Protein AF-A0A6P0XUB5-F1 (afdb_monomer)

Sequence (111 aa):
MKKSHLRLIITFALSIIFVFLTLGFYQTSLSENPKDKEITLVLAGKYKIKPEKRERFLELAKPGFEKTRQEPGNVSYNLYEKFGNPNTFLYFEEWVDREALNSHLKQPYIT

Nearest PDB structures (foldseek):
  4dpo-assembly1_B  TM=9.718E-01  e=2.313E-06  Methanosarcina mazei Go1
  4zos-assembly2_B  TM=9.354E-01  e=2.034E-06  Yersinia enterocolitica subsp. enterocolitica 8081
  4zos-assembly1_C  TM=8.750E-01  e=1.678E-06  Yersinia enterocolitica subsp. enterocolitica 8081
  1x7v-assembly3_C  TM=9.099E-01  e=4.166E-05  Pseudomonas aeruginosa
  3mcs-assembly1_A  TM=8.682E-01  e=5.387E-05  Fusobacterium nucleatum subsp. nucleatum ATCC 25586

Secondary structure (DSSP, 8-state):
--HHHHHHHHHHHHHHHHHHHHHHHHHHHTSPPGGGS---EEEEEEEE--GGGHHHHHHHHHHHHHHHHTSTTEEEEEEEEPTTSTTEEEEEEEESSHHHHHHHTTSTT--

Structure (mmCIF, N/CA/C/O backbone):
data_AF-A0A6P0XUB5-F1
#
_entry.id   AF-A0A6P0XUB5-F1
#
loop_
_atom_site.group_PDB
_atom_site.id
_atom_site.type_symbol
_atom_site.label_atom_id
_atom_site.label_alt_id
_atom_site.label_comp_id
_atom_site.label_asym_id
_atom_site.label_entity_id
_atom_site.label_seq_id
_atom_site.pdbx_PDB_ins_code
_atom_site.Cartn_x
_atom_site.Cartn_y
_atom_site.Cartn_z
_atom_site.occupancy
_atom_site.B_iso_or_equiv
_atom_site.auth_seq_id
_atom_site.auth_comp_id
_atom_site.auth_asym_id
_atom_site.auth_atom_id
_atom_site.pdbx_PDB_model_num
ATOM 1 N N . MET A 1 1 ? 14.616 21.311 -63.860 1.00 59.22 1 MET A N 1
ATOM 2 C CA . MET A 1 1 ? 14.414 19.950 -63.304 1.00 59.22 1 MET A CA 1
ATOM 3 C C . MET A 1 1 ? 13.263 19.279 -64.059 1.00 59.22 1 MET A C 1
ATOM 5 O O . MET A 1 1 ? 12.216 19.903 -64.178 1.00 59.22 1 MET A O 1
ATOM 9 N N . LYS A 1 2 ? 13.440 18.086 -64.658 1.00 77.56 2 LYS A N 1
ATOM 10 C CA . LYS A 1 2 ? 12.377 17.454 -65.480 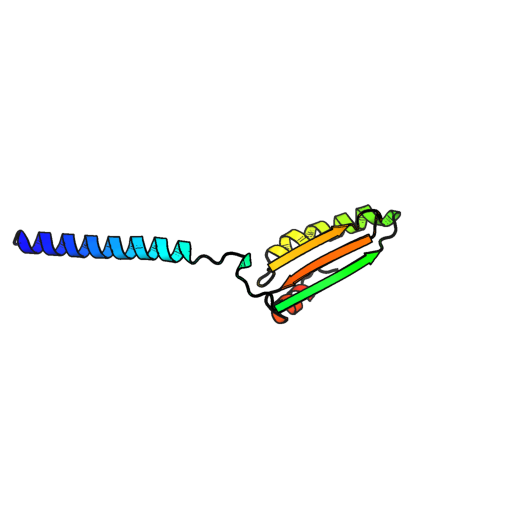1.00 77.56 2 LYS A CA 1
ATOM 11 C C . LYS A 1 2 ? 11.189 17.043 -64.594 1.00 77.56 2 LYS A C 1
ATOM 13 O O . LYS A 1 2 ? 11.393 16.588 -63.472 1.00 77.56 2 LYS A O 1
ATOM 18 N N . LYS A 1 3 ? 9.956 17.162 -65.104 1.00 73.31 3 LYS A N 1
ATOM 19 C CA . LYS A 1 3 ? 8.690 16.828 -64.405 1.00 73.31 3 LYS A CA 1
ATOM 20 C C . LYS A 1 3 ? 8.683 15.411 -63.799 1.00 73.31 3 LYS A C 1
ATOM 22 O O . LYS A 1 3 ? 8.031 15.180 -62.786 1.00 73.31 3 LYS A O 1
ATOM 27 N N . SER A 1 4 ? 9.448 14.489 -64.386 1.00 71.88 4 SER A N 1
ATOM 28 C CA . SER A 1 4 ? 9.693 13.136 -63.872 1.00 71.88 4 SER A CA 1
ATOM 29 C C . SER A 1 4 ? 10.486 13.112 -62.559 1.00 71.88 4 SER A C 1
ATOM 31 O O . SER A 1 4 ? 10.117 12.379 -61.649 1.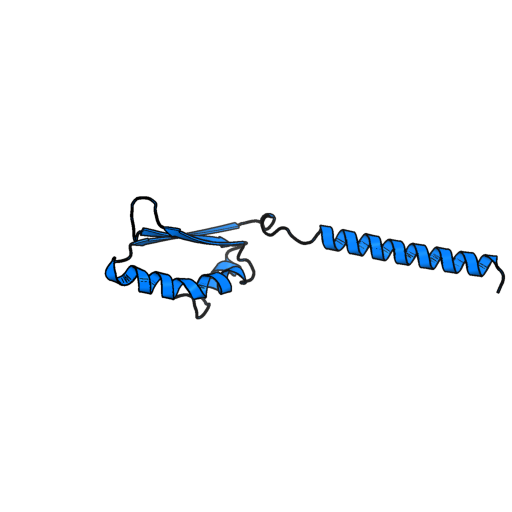00 71.88 4 SER A O 1
ATOM 33 N N . HIS A 1 5 ? 11.516 13.951 -62.414 1.00 76.50 5 HIS A N 1
ATOM 34 C CA . HIS A 1 5 ? 12.300 14.050 -61.178 1.00 76.50 5 HIS A CA 1
ATOM 35 C C . HIS A 1 5 ? 11.482 14.660 -60.034 1.00 76.50 5 HIS A C 1
ATOM 37 O O . HIS A 1 5 ? 11.576 14.197 -58.904 1.00 76.50 5 HIS A O 1
ATOM 43 N N . LEU A 1 6 ? 10.618 15.639 -60.328 1.00 76.31 6 LEU A N 1
ATOM 44 C CA . LEU A 1 6 ? 9.733 16.237 -59.322 1.00 76.31 6 LEU A CA 1
ATOM 45 C C . LEU A 1 6 ? 8.684 15.236 -58.805 1.00 76.31 6 LEU A C 1
ATOM 47 O O . LEU A 1 6 ? 8.442 15.165 -57.604 1.00 76.31 6 LEU A O 1
ATOM 51 N N . ARG A 1 7 ? 8.102 14.415 -59.692 1.00 75.44 7 ARG A N 1
ATOM 52 C CA . ARG A 1 7 ? 7.170 13.340 -59.304 1.00 75.44 7 ARG A CA 1
ATOM 53 C C . ARG A 1 7 ? 7.836 12.274 -58.436 1.00 75.44 7 ARG A C 1
ATOM 55 O O . ARG A 1 7 ? 7.227 11.819 -57.472 1.00 75.44 7 ARG A O 1
ATOM 62 N N . LEU A 1 8 ? 9.076 11.905 -58.754 1.00 80.62 8 LEU A N 1
ATOM 63 C CA . LEU A 1 8 ? 9.830 10.920 -57.981 1.00 80.62 8 LEU A CA 1
ATOM 64 C C . LEU A 1 8 ? 10.104 11.415 -56.552 1.00 80.62 8 LEU A C 1
ATOM 66 O O . LEU A 1 8 ? 9.863 10.680 -55.600 1.00 80.62 8 LEU A O 1
ATOM 70 N N . ILE A 1 9 ? 10.521 12.676 -56.399 1.00 80.50 9 ILE A N 1
ATOM 71 C CA . ILE A 1 9 ? 10.794 13.282 -55.085 1.00 80.50 9 ILE A CA 1
ATOM 72 C C . ILE A 1 9 ? 9.521 13.355 -54.232 1.00 80.50 9 ILE A C 1
ATOM 74 O O . ILE A 1 9 ? 9.548 12.985 -53.063 1.00 80.50 9 ILE A O 1
ATOM 78 N N . ILE A 1 10 ? 8.395 13.777 -54.817 1.00 79.06 10 ILE A N 1
ATOM 79 C CA . ILE A 1 10 ? 7.112 13.854 -54.101 1.00 79.06 10 ILE A CA 1
ATOM 80 C C . ILE A 1 10 ? 6.647 12.461 -53.664 1.00 79.06 10 ILE A C 1
ATOM 82 O O . ILE A 1 10 ? 6.203 12.292 -52.534 1.00 79.06 10 ILE A O 1
ATOM 86 N N . THR A 1 11 ? 6.789 11.454 -54.528 1.00 79.88 11 THR A N 1
ATOM 87 C CA . THR A 1 11 ? 6.401 10.074 -54.197 1.00 79.88 11 THR A CA 1
ATOM 88 C C . THR A 1 11 ? 7.248 9.529 -53.047 1.00 79.88 11 THR A C 1
ATOM 90 O O . THR A 1 11 ? 6.704 8.957 -52.107 1.00 79.88 11 THR A O 1
ATOM 93 N N . PHE A 1 12 ? 8.560 9.775 -53.074 1.00 85.69 12 PHE A N 1
ATOM 94 C CA . PHE A 1 12 ? 9.471 9.370 -52.005 1.00 85.69 12 PHE A CA 1
ATOM 95 C C . PHE A 1 12 ? 9.148 10.072 -50.674 1.00 85.69 12 PHE A C 1
ATOM 97 O O . PHE A 1 12 ? 9.041 9.422 -49.634 1.00 85.69 12 PHE A O 1
ATOM 104 N N . ALA A 1 13 ? 8.893 11.383 -50.709 1.00 83.38 13 ALA A N 1
ATOM 105 C CA . ALA A 1 13 ? 8.496 12.150 -49.530 1.00 83.38 13 ALA A CA 1
ATOM 106 C C . ALA A 1 13 ? 7.163 11.660 -48.935 1.00 83.38 13 ALA A C 1
ATOM 108 O O . ALA A 1 13 ? 7.059 11.489 -47.723 1.00 83.38 13 ALA A O 1
ATOM 109 N N . LEU A 1 14 ? 6.165 11.360 -49.775 1.00 82.69 14 LEU A N 1
ATOM 110 C CA . LEU A 1 14 ? 4.878 10.817 -49.330 1.00 82.69 14 LEU A CA 1
ATOM 111 C C . LEU A 1 14 ? 5.014 9.411 -48.734 1.00 82.69 14 LEU A C 1
ATOM 113 O O . LEU A 1 14 ? 4.386 9.133 -47.715 1.00 82.69 14 LEU A O 1
ATOM 117 N N . SER A 1 15 ? 5.862 8.545 -49.303 1.00 81.50 15 SER A N 1
ATOM 118 C CA . SER A 1 15 ? 6.129 7.224 -48.715 1.00 81.50 15 SER A CA 1
ATOM 119 C C . SER A 1 15 ? 6.808 7.319 -47.352 1.00 81.50 15 SER A C 1
ATOM 121 O O . SER A 1 15 ? 6.449 6.579 -46.444 1.00 81.50 15 SER A O 1
ATOM 123 N N . ILE A 1 16 ? 7.730 8.268 -47.169 1.00 81.25 16 ILE A N 1
ATOM 124 C CA . ILE A 1 16 ? 8.392 8.493 -45.881 1.00 81.25 16 ILE A CA 1
ATOM 125 C C . ILE A 1 16 ? 7.385 8.986 -44.837 1.00 81.25 16 ILE A C 1
ATOM 127 O O . ILE A 1 16 ? 7.333 8.444 -43.736 1.00 81.25 16 ILE A O 1
ATOM 131 N N . ILE A 1 17 ? 6.549 9.968 -45.187 1.00 84.19 17 ILE A N 1
ATOM 132 C CA . ILE A 1 17 ? 5.495 10.474 -44.295 1.00 84.19 17 ILE A CA 1
ATOM 133 C C . ILE A 1 17 ? 4.527 9.349 -43.916 1.00 84.19 17 ILE A C 1
ATOM 135 O O . ILE A 1 17 ? 4.170 9.220 -42.749 1.00 84.19 17 ILE A O 1
ATOM 139 N N . PHE A 1 18 ? 4.141 8.502 -44.871 1.00 85.75 18 PHE A N 1
ATOM 140 C CA . PHE A 1 18 ? 3.281 7.351 -44.609 1.00 85.75 18 PHE A CA 1
ATOM 141 C C . PHE A 1 18 ? 3.936 6.347 -43.651 1.00 85.75 18 PHE A C 1
ATOM 143 O O . PHE A 1 18 ? 3.296 5.926 -42.692 1.00 85.75 18 PHE A O 1
ATOM 150 N N . VAL A 1 19 ? 5.223 6.032 -43.835 1.00 83.00 19 VAL A N 1
ATOM 151 C CA . VAL A 1 19 ? 5.980 5.174 -42.909 1.00 83.00 19 VAL A CA 1
ATOM 152 C C . VAL A 1 19 ? 5.991 5.773 -41.503 1.00 83.00 19 VAL A C 1
ATOM 154 O O . VAL A 1 19 ? 5.641 5.071 -40.559 1.00 83.00 19 VAL A O 1
ATOM 157 N N . PHE A 1 20 ? 6.292 7.066 -41.349 1.00 83.69 20 PHE A N 1
ATOM 158 C CA . PHE A 1 20 ? 6.280 7.727 -40.038 1.00 83.69 20 PHE A CA 1
ATOM 159 C C . PHE A 1 20 ? 4.889 7.780 -39.397 1.00 83.69 20 PHE A C 1
ATOM 161 O O . PHE A 1 20 ? 4.777 7.585 -38.189 1.00 83.69 20 PHE A O 1
ATOM 168 N N . LEU A 1 21 ? 3.828 7.982 -40.184 1.00 82.12 21 LEU A N 1
ATOM 169 C CA . LEU A 1 21 ? 2.451 7.911 -39.690 1.00 82.12 21 LEU A CA 1
ATOM 170 C C . LEU A 1 21 ? 2.129 6.498 -39.193 1.00 82.12 21 LEU A C 1
ATOM 172 O O . LEU A 1 21 ? 1.666 6.341 -38.067 1.00 82.12 21 LEU A O 1
ATOM 176 N N . THR A 1 22 ? 2.432 5.465 -39.982 1.00 77.62 22 THR A N 1
ATOM 177 C CA . THR A 1 22 ? 2.178 4.071 -39.583 1.00 77.62 22 THR A CA 1
ATOM 178 C C . THR A 1 22 ? 3.020 3.630 -38.386 1.00 77.62 22 THR A C 1
ATOM 180 O O . THR A 1 22 ? 2.485 2.974 -37.497 1.00 77.62 22 THR A O 1
ATOM 183 N N . LEU A 1 23 ? 4.293 4.042 -38.297 1.00 77.06 23 LEU A N 1
ATOM 184 C CA . LEU A 1 23 ? 5.136 3.782 -37.126 1.00 77.06 23 LEU A CA 1
ATOM 185 C C . LEU A 1 23 ? 4.609 4.503 -35.885 1.00 77.06 23 LEU A C 1
ATOM 187 O O . LEU A 1 23 ? 4.601 3.915 -34.810 1.00 77.06 23 LEU A O 1
ATOM 191 N N . GLY A 1 24 ? 4.152 5.750 -36.025 1.00 73.44 24 GLY A N 1
ATOM 192 C CA . GLY A 1 24 ? 3.547 6.505 -34.929 1.00 73.44 24 GLY A CA 1
ATOM 193 C C . GLY A 1 24 ? 2.305 5.808 -34.373 1.00 73.44 24 GLY A C 1
ATOM 194 O O . GLY A 1 24 ? 2.213 5.600 -33.166 1.00 73.44 24 GLY A O 1
ATOM 195 N N . PHE A 1 25 ? 1.397 5.361 -35.249 1.00 68.81 25 PHE A N 1
ATOM 196 C CA . PHE A 1 25 ? 0.218 4.581 -34.850 1.00 68.81 25 PHE A CA 1
ATOM 197 C C . PHE A 1 25 ? 0.588 3.229 -34.224 1.00 68.81 25 PHE A C 1
ATOM 199 O O . PHE A 1 25 ? -0.018 2.833 -33.228 1.00 68.81 25 PHE A O 1
ATOM 206 N N . TYR A 1 26 ? 1.599 2.542 -34.760 1.00 68.06 26 TYR A N 1
ATOM 207 C CA . TYR A 1 26 ? 2.077 1.276 -34.206 1.00 68.06 26 TYR A CA 1
ATOM 208 C C . TYR A 1 26 ? 2.677 1.455 -32.803 1.00 68.06 26 TYR A C 1
ATOM 210 O O . TYR A 1 26 ? 2.318 0.721 -31.883 1.00 68.06 26 TYR A O 1
ATOM 218 N N . GLN A 1 27 ? 3.504 2.485 -32.602 1.00 63.09 27 GLN A N 1
ATOM 219 C CA . GLN A 1 27 ? 4.087 2.821 -31.301 1.00 63.09 27 GLN A CA 1
ATOM 220 C C . GLN A 1 27 ? 3.005 3.120 -30.255 1.00 63.09 27 GLN A C 1
ATOM 222 O O . GLN A 1 27 ? 3.121 2.690 -29.112 1.00 63.09 27 GLN A O 1
ATOM 227 N N . THR A 1 28 ? 1.933 3.822 -30.641 1.00 61.34 28 THR A N 1
ATOM 228 C CA . THR A 1 28 ? 0.785 4.063 -29.754 1.00 61.34 28 THR A CA 1
ATOM 229 C C . THR A 1 28 ? 0.038 2.772 -29.419 1.00 61.34 28 THR A C 1
ATOM 231 O O . THR A 1 28 ? -0.380 2.606 -28.282 1.00 61.34 28 THR A O 1
ATOM 234 N N . SER A 1 29 ? -0.099 1.831 -30.360 1.00 63.72 29 SER A N 1
ATOM 235 C CA . SER A 1 29 ? -0.756 0.539 -30.092 1.00 63.72 29 SER A CA 1
ATOM 236 C C . SER A 1 29 ? 0.058 -0.409 -29.203 1.00 63.72 29 SER A C 1
ATOM 238 O O . SER A 1 29 ? -0.519 -1.293 -28.578 1.00 63.72 29 SER A O 1
ATOM 240 N N . LEU A 1 30 ? 1.378 -0.208 -29.121 1.00 60.19 30 LEU A N 1
ATOM 241 C CA . LEU A 1 30 ? 2.276 -0.933 -28.219 1.00 60.19 30 LEU A CA 1
ATOM 242 C C . LEU A 1 30 ? 2.418 -0.284 -26.836 1.00 60.19 30 LEU A C 1
ATOM 244 O O . LEU A 1 30 ? 3.225 -0.758 -26.038 1.00 60.19 30 LEU A O 1
ATOM 248 N N . SER A 1 31 ? 1.694 0.798 -26.526 1.00 58.72 31 SER A N 1
ATOM 249 C CA . SER A 1 31 ? 1.709 1.317 -25.156 1.00 58.72 31 SER A CA 1
ATOM 250 C C . SER A 1 31 ? 1.205 0.223 -24.209 1.00 58.72 31 SER A C 1
ATOM 252 O O . SER A 1 31 ? 0.062 -0.211 -24.353 1.00 58.72 31 SER A O 1
ATOM 254 N N . GLU A 1 32 ? 2.054 -0.228 -23.280 1.00 56.38 32 GLU A N 1
ATOM 255 C CA . GLU A 1 32 ? 1.744 -1.300 -22.327 1.00 56.38 32 GLU A CA 1
ATOM 256 C C . GLU A 1 32 ? 0.386 -1.072 -21.656 1.00 56.38 32 GLU A C 1
ATOM 258 O O . GLU A 1 32 ? 0.151 -0.044 -21.013 1.00 56.38 32 GLU A O 1
ATOM 263 N N . ASN A 1 33 ? -0.508 -2.056 -21.760 1.00 56.25 33 ASN A N 1
ATOM 264 C CA . ASN A 1 33 ? -1.657 -2.120 -20.875 1.00 56.25 33 ASN A CA 1
ATOM 265 C C . ASN A 1 33 ? -1.123 -2.412 -19.463 1.00 56.25 33 ASN A C 1
ATOM 267 O O . ASN A 1 33 ? -0.372 -3.372 -19.294 1.00 56.25 33 ASN A O 1
ATOM 271 N N . PRO A 1 34 ? -1.508 -1.654 -18.421 1.00 55.28 34 PRO A N 1
ATOM 272 C CA . PRO A 1 34 ? -1.071 -1.923 -17.05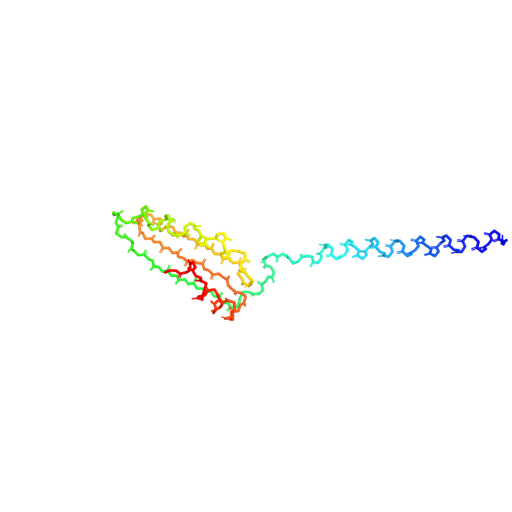1 1.00 55.28 34 PRO A CA 1
ATOM 273 C C . PRO A 1 34 ? -1.339 -3.362 -16.578 1.00 55.28 34 PRO A C 1
ATOM 275 O O . PRO A 1 34 ? -0.660 -3.836 -15.673 1.00 55.28 34 PRO A O 1
ATOM 278 N N . LYS A 1 35 ? -2.308 -4.058 -17.197 1.00 55.66 35 LYS A N 1
ATOM 279 C CA . LYS A 1 35 ? -2.625 -5.471 -16.934 1.00 55.66 35 LYS A CA 1
ATOM 280 C C . LYS A 1 35 ? -1.709 -6.486 -17.629 1.00 55.66 35 LYS A C 1
ATOM 282 O O . LYS A 1 35 ? -1.792 -7.661 -17.292 1.00 55.66 35 LYS A O 1
ATOM 287 N N . ASP A 1 36 ? -0.866 -6.052 -18.561 1.00 66.38 36 ASP A N 1
ATOM 288 C CA . ASP A 1 36 ? 0.074 -6.921 -19.284 1.00 66.38 36 ASP A CA 1
ATOM 289 C C . ASP A 1 36 ? 1.422 -7.037 -18.556 1.00 66.38 36 ASP A C 1
ATOM 291 O O . ASP A 1 36 ? 2.273 -7.833 -18.949 1.00 66.38 36 ASP A O 1
ATOM 295 N N . LYS A 1 37 ? 1.623 -6.271 -17.474 1.00 70.19 37 LYS A N 1
ATOM 296 C CA . LYS A 1 37 ? 2.782 -6.446 -16.600 1.00 70.19 37 LYS A CA 1
ATOM 297 C C . LYS A 1 37 ? 2.691 -7.804 -15.910 1.00 70.19 37 LYS A C 1
ATOM 299 O O . LYS A 1 37 ? 1.748 -8.059 -15.164 1.00 70.19 37 LYS A O 1
ATOM 304 N N . GLU A 1 38 ? 3.682 -8.658 -16.146 1.00 85.56 38 GLU A N 1
ATOM 305 C CA . GLU A 1 38 ? 3.809 -9.940 -15.457 1.00 85.56 38 GLU A CA 1
ATOM 306 C C . GLU A 1 38 ? 3.941 -9.695 -13.947 1.00 85.56 38 GLU A C 1
ATOM 308 O O . GLU A 1 38 ? 4.876 -9.044 -13.479 1.00 85.56 38 GLU A O 1
ATOM 313 N N . ILE A 1 39 ? 2.957 -10.170 -13.181 1.00 88.88 39 ILE A N 1
ATOM 314 C CA . ILE A 1 39 ? 2.955 -10.070 -11.721 1.00 88.88 39 ILE A CA 1
ATOM 315 C C . ILE A 1 39 ? 3.707 -11.279 -11.182 1.00 88.88 39 ILE A C 1
ATOM 317 O O . ILE A 1 39 ? 3.176 -12.390 -11.163 1.00 88.88 39 ILE A O 1
ATOM 321 N N . THR A 1 40 ? 4.923 -11.061 -10.697 1.00 92.31 40 THR A N 1
ATOM 322 C CA . THR A 1 40 ? 5.716 -12.137 -10.086 1.00 92.31 40 THR A CA 1
ATOM 323 C C . THR A 1 40 ? 5.508 -12.201 -8.573 1.00 92.31 40 THR A C 1
ATOM 325 O O . THR A 1 40 ? 5.784 -13.227 -7.946 1.00 92.31 40 THR A O 1
ATOM 328 N N . LEU A 1 41 ? 5.022 -11.116 -7.952 1.00 96.50 41 LEU A N 1
ATOM 329 C CA . LEU A 1 41 ? 4.925 -11.019 -6.500 1.00 96.50 41 LEU A CA 1
ATOM 330 C C . LEU A 1 41 ? 3.633 -10.348 -6.020 1.00 96.50 41 LEU A C 1
ATOM 332 O O . LEU A 1 41 ? 3.242 -9.284 -6.492 1.00 96.50 41 LEU A O 1
ATOM 336 N N . VAL A 1 42 ? 3.020 -10.957 -5.000 1.00 97.12 42 VAL A N 1
ATOM 337 C CA . VAL A 1 42 ? 1.850 -10.426 -4.290 1.00 97.12 42 VAL A CA 1
ATOM 338 C C . VAL A 1 42 ? 2.161 -10.313 -2.798 1.00 97.12 42 VAL A C 1
ATOM 340 O O . VAL A 1 42 ? 2.631 -11.275 -2.184 1.00 97.12 42 VAL A O 1
ATOM 343 N N . LEU A 1 43 ? 1.873 -9.153 -2.203 1.00 97.00 43 LEU A N 1
ATOM 344 C CA . LEU A 1 43 ? 1.924 -8.921 -0.758 1.00 97.00 43 LEU A CA 1
ATOM 345 C C . LEU A 1 43 ? 0.499 -8.734 -0.222 1.00 97.00 43 LEU A C 1
ATOM 347 O O . LEU A 1 43 ? -0.270 -7.923 -0.732 1.00 97.00 43 LEU A O 1
ATOM 351 N N . ALA A 1 44 ? 0.151 -9.474 0.833 1.00 97.06 44 ALA A N 1
ATOM 352 C CA . ALA A 1 44 ? -1.147 -9.373 1.492 1.00 97.06 44 ALA A CA 1
ATOM 353 C C . ALA A 1 44 ? -0.973 -9.179 3.005 1.00 97.06 44 ALA A C 1
ATOM 355 O O . ALA A 1 44 ? -0.520 -10.080 3.713 1.00 97.06 44 ALA A O 1
ATOM 356 N N . GLY A 1 45 ? -1.353 -8.002 3.506 1.00 95.50 45 GLY A N 1
ATOM 357 C CA . GLY A 1 45 ? -1.229 -7.622 4.914 1.00 95.50 45 GLY A CA 1
ATOM 358 C C . GLY A 1 45 ? -2.593 -7.439 5.570 1.00 95.50 45 GLY A C 1
ATOM 359 O O . GLY A 1 45 ? -3.378 -6.591 5.152 1.00 95.50 45 GLY A O 1
ATOM 360 N N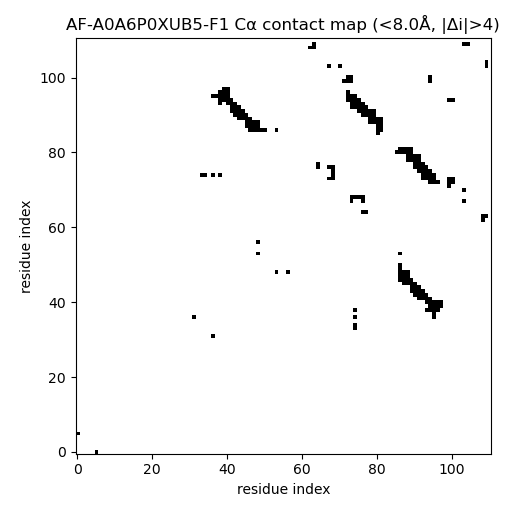 . LYS A 1 46 ? -2.892 -8.211 6.621 1.00 96.44 46 LYS A N 1
ATOM 361 C CA . LYS A 1 46 ? -4.159 -8.108 7.359 1.00 96.44 46 LYS A CA 1
ATOM 362 C C . LYS A 1 46 ? -3.981 -7.341 8.664 1.00 96.44 46 LYS A C 1
ATOM 364 O O . LYS A 1 46 ? -3.166 -7.716 9.502 1.00 96.44 46 LYS A O 1
ATOM 369 N N . TYR A 1 47 ? -4.843 -6.355 8.887 1.00 95.94 47 TYR A N 1
ATOM 370 C CA . TYR A 1 47 ? -4.790 -5.469 10.046 1.00 95.94 47 TYR A CA 1
ATOM 371 C C . TYR A 1 47 ? -6.120 -5.487 10.789 1.00 95.94 47 TYR A C 1
ATOM 373 O O . TYR A 1 47 ? -7.184 -5.388 10.182 1.00 95.94 47 TYR A O 1
ATOM 381 N N . LYS A 1 48 ? -6.069 -5.598 12.118 1.00 97.62 48 LYS A N 1
ATOM 382 C CA . LYS A 1 48 ? -7.233 -5.398 12.986 1.00 97.62 48 LYS A CA 1
ATOM 383 C C . LYS A 1 48 ? -7.006 -4.139 13.807 1.00 97.62 48 LYS A C 1
ATOM 385 O O . LYS A 1 48 ? -6.171 -4.122 14.706 1.00 97.62 48 LYS A O 1
ATOM 390 N N . ILE A 1 49 ? -7.738 -3.090 13.469 1.00 98.00 49 ILE A N 1
ATOM 391 C CA . ILE A 1 49 ? -7.575 -1.760 14.044 1.00 98.00 49 ILE A CA 1
ATOM 392 C C . ILE A 1 49 ? -8.556 -1.598 15.202 1.00 98.00 49 ILE A C 1
ATOM 394 O O . ILE A 1 49 ? -9.705 -2.039 15.136 1.00 98.00 49 ILE A O 1
ATOM 398 N N . LYS A 1 50 ? -8.098 -0.980 16.292 1.00 98.19 50 LYS A N 1
ATOM 399 C CA . LYS A 1 50 ? -8.989 -0.612 17.395 1.00 98.19 50 LYS A CA 1
ATOM 400 C C . LYS A 1 50 ? -10.019 0.415 16.894 1.00 98.19 50 LYS A C 1
ATOM 402 O O . LYS A 1 50 ? -9.603 1.335 16.185 1.00 98.19 50 LYS A O 1
ATOM 407 N N . PRO A 1 51 ? -11.317 0.308 17.235 1.00 98.00 51 PRO A N 1
ATOM 408 C CA . PRO A 1 51 ? -12.352 1.200 16.702 1.00 98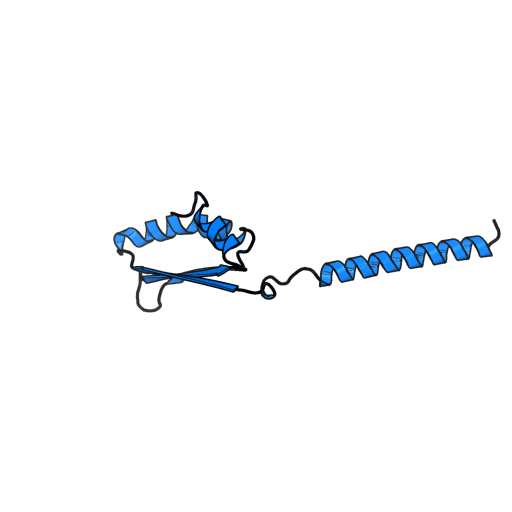.00 51 PRO A CA 1
ATOM 409 C C . PRO A 1 51 ? -12.024 2.692 16.854 1.00 98.00 51 PRO A C 1
ATOM 411 O O . PRO A 1 51 ? -12.169 3.460 15.908 1.00 98.00 51 PRO A O 1
ATOM 414 N N . GLU A 1 52 ? -11.470 3.093 17.998 1.00 98.31 52 GLU A N 1
ATOM 415 C CA . GLU A 1 52 ? -11.077 4.474 18.303 1.00 98.31 52 GLU A CA 1
ATOM 416 C C . GLU A 1 52 ? -9.858 4.978 17.509 1.00 98.31 52 GLU A C 1
ATOM 418 O O . GLU A 1 52 ? -9.521 6.159 17.558 1.00 98.31 52 GLU A O 1
ATOM 423 N N . LYS A 1 53 ? -9.170 4.095 16.778 1.00 97.81 53 LYS A N 1
ATOM 424 C CA . LYS A 1 53 ? -8.037 4.426 15.899 1.00 97.81 53 LYS A CA 1
ATOM 425 C C . LYS A 1 53 ? -8.386 4.336 14.415 1.00 97.81 53 LYS A C 1
ATOM 427 O O . LYS A 1 53 ? -7.517 4.618 13.595 1.00 97.81 53 LYS A O 1
ATOM 432 N N . ARG A 1 54 ? -9.627 3.978 14.063 1.00 96.81 54 ARG A N 1
ATOM 433 C CA . ARG A 1 54 ? -10.074 3.784 12.674 1.00 96.81 54 ARG A CA 1
ATOM 434 C C . ARG A 1 54 ? -9.788 4.998 11.795 1.00 96.81 54 ARG A C 1
ATOM 436 O O . ARG A 1 54 ? -9.093 4.867 10.796 1.00 96.81 54 ARG A O 1
ATOM 443 N N . GLU A 1 55 ? -10.307 6.161 12.180 1.00 97.12 55 GLU A N 1
ATOM 444 C CA . GLU A 1 55 ? -10.158 7.396 11.398 1.00 97.12 55 GLU A CA 1
ATOM 445 C C . GLU A 1 55 ? -8.684 7.745 11.202 1.00 97.12 55 GLU A C 1
ATOM 447 O O . GLU A 1 55 ? -8.237 7.985 10.085 1.00 97.12 55 GLU A O 1
ATOM 452 N N . ARG A 1 56 ? -7.892 7.650 12.278 1.00 95.44 56 ARG A N 1
ATOM 453 C CA . ARG A 1 56 ? -6.454 7.912 12.214 1.00 95.44 56 ARG A CA 1
ATOM 454 C C . ARG A 1 56 ? -5.722 6.936 11.290 1.00 95.44 56 ARG A C 1
ATOM 456 O O . ARG A 1 56 ? -4.813 7.343 10.579 1.00 95.44 56 ARG A O 1
ATOM 463 N N . PHE A 1 57 ? -6.098 5.660 11.298 1.00 94.50 57 PHE A N 1
ATOM 464 C CA . PHE A 1 57 ? -5.532 4.664 10.390 1.00 94.50 57 PHE A CA 1
ATOM 465 C C . PHE A 1 57 ? -5.834 5.003 8.923 1.00 94.50 57 PHE A C 1
ATOM 467 O O . PHE A 1 57 ? -4.920 5.012 8.104 1.00 94.50 57 PHE A O 1
ATOM 474 N N . LEU A 1 58 ? -7.086 5.340 8.597 1.00 93.62 58 LEU A N 1
ATOM 475 C CA . LEU A 1 58 ? -7.484 5.702 7.231 1.00 93.62 58 LEU A CA 1
ATOM 476 C C . LEU A 1 58 ? -6.835 7.013 6.760 1.00 93.62 58 LEU A C 1
ATOM 478 O O . LEU A 1 58 ? -6.448 7.129 5.597 1.00 93.62 58 LEU A O 1
ATOM 482 N N . GLU A 1 59 ? -6.680 7.984 7.661 1.00 93.00 59 GLU A N 1
ATOM 483 C CA . GLU A 1 59 ? -5.966 9.237 7.403 1.00 93.00 59 GLU A CA 1
ATOM 484 C C . GLU A 1 59 ? -4.494 8.983 7.050 1.00 93.00 59 GLU A C 1
ATOM 486 O O . GLU A 1 59 ? -3.998 9.542 6.075 1.00 93.00 59 GLU A O 1
ATOM 491 N N . LEU A 1 60 ? -3.812 8.112 7.801 1.00 89.50 60 LEU A N 1
ATOM 492 C CA . LEU A 1 60 ? -2.409 7.756 7.559 1.00 89.50 60 LEU A CA 1
ATOM 493 C C . LEU A 1 60 ? -2.217 6.890 6.309 1.00 89.50 60 LEU A C 1
ATOM 495 O O . LEU A 1 60 ? -1.198 7.016 5.638 1.00 89.50 60 LEU A O 1
ATOM 499 N N . ALA A 1 61 ? -3.191 6.043 5.970 1.00 89.88 61 ALA A N 1
ATOM 500 C CA . ALA A 1 61 ? -3.157 5.221 4.762 1.00 89.88 61 ALA A CA 1
ATOM 501 C C . ALA A 1 61 ? -3.264 6.063 3.476 1.00 89.88 61 ALA A C 1
ATOM 503 O O . ALA A 1 61 ? -2.630 5.762 2.464 1.00 89.88 61 ALA A O 1
ATOM 504 N N . LYS A 1 62 ? -4.057 7.144 3.511 1.00 87.06 62 LYS A N 1
ATOM 505 C CA . LYS A 1 62 ? -4.426 7.952 2.336 1.00 87.06 62 LYS A CA 1
ATOM 506 C C . LYS A 1 62 ? -3.235 8.429 1.484 1.00 87.06 62 LYS A C 1
ATOM 508 O O . LYS A 1 62 ? -3.274 8.228 0.271 1.00 87.06 62 LYS A O 1
ATOM 513 N N . PRO A 1 63 ? -2.188 9.049 2.066 1.00 83.38 63 PRO A N 1
ATOM 514 C CA . PRO A 1 63 ? -1.050 9.558 1.301 1.00 83.38 63 PRO A CA 1
ATOM 515 C C . PRO A 1 63 ? -0.206 8.470 0.627 1.00 83.38 63 PRO A C 1
ATOM 517 O O . PRO A 1 63 ? 0.466 8.773 -0.358 1.00 83.38 63 PRO A O 1
ATOM 520 N N . GLY A 1 64 ? -0.218 7.241 1.158 1.00 84.81 64 GLY A N 1
ATOM 521 C CA . GLY A 1 64 ? 0.533 6.112 0.610 1.00 84.81 64 GLY A CA 1
ATOM 522 C C . GLY A 1 64 ? -0.030 5.628 -0.725 1.00 84.81 64 GLY A C 1
ATOM 523 O O . GLY A 1 64 ? 0.740 5.374 -1.640 1.00 84.81 64 GLY A O 1
ATOM 524 N N . PHE A 1 65 ? -1.360 5.602 -0.893 1.00 89.31 65 PHE A N 1
ATOM 525 C CA . PHE A 1 65 ? -1.995 5.038 -2.097 1.00 89.31 65 PHE A CA 1
ATOM 526 C C . PHE A 1 65 ? -1.530 5.681 -3.399 1.00 89.31 65 PHE A C 1
ATOM 528 O O . PHE A 1 65 ? -1.086 4.985 -4.309 1.00 89.31 65 PHE A O 1
ATOM 535 N N . GLU A 1 66 ? -1.656 7.004 -3.505 1.00 88.25 66 GLU A N 1
ATOM 536 C CA . GLU A 1 66 ? -1.364 7.696 -4.762 1.00 88.25 66 GLU A CA 1
ATOM 537 C C . GLU A 1 66 ? 0.127 7.681 -5.080 1.00 88.25 66 GLU A C 1
ATOM 539 O O . GLU A 1 66 ? 0.501 7.557 -6.241 1.00 88.25 66 GLU A O 1
ATOM 544 N N . LYS A 1 67 ? 0.982 7.746 -4.053 1.00 93.25 67 LYS A N 1
ATOM 545 C CA . LYS A 1 67 ? 2.431 7.646 -4.240 1.00 93.25 67 LYS A CA 1
ATOM 546 C C . LYS A 1 67 ? 2.823 6.245 -4.684 1.00 93.25 67 LYS A C 1
ATOM 548 O O . LYS A 1 67 ? 3.523 6.113 -5.679 1.00 93.25 67 LYS A O 1
ATOM 553 N N . THR A 1 68 ? 2.304 5.215 -4.020 1.00 95.38 68 THR A N 1
ATOM 554 C CA . THR A 1 68 ? 2.669 3.830 -4.315 1.00 95.38 68 THR A CA 1
ATOM 555 C C . THR A 1 68 ? 2.182 3.347 -5.665 1.00 95.38 68 THR A C 1
ATOM 557 O O . THR A 1 68 ? 2.924 2.676 -6.373 1.00 95.38 68 THR A O 1
ATOM 560 N N . ARG A 1 69 ? 1.001 3.778 -6.107 1.00 94.88 69 ARG A N 1
ATOM 561 C CA . ARG A 1 69 ? 0.526 3.492 -7.471 1.00 94.88 69 ARG A CA 1
ATOM 562 C C . ARG A 1 69 ? 1.385 4.124 -8.567 1.00 94.88 69 ARG A C 1
ATOM 564 O O . ARG A 1 69 ? 1.316 3.694 -9.712 1.00 94.88 69 ARG A O 1
ATOM 571 N N . GLN A 1 70 ? 2.160 5.154 -8.234 1.00 94.50 70 GLN A N 1
ATOM 572 C CA . GLN A 1 70 ? 3.097 5.804 -9.151 1.00 94.50 70 GLN A CA 1
ATOM 573 C C . GLN A 1 70 ? 4.507 5.204 -9.064 1.00 94.50 70 GLN A C 1
ATOM 575 O O . GLN A 1 70 ? 5.375 5.578 -9.855 1.00 94.50 70 GLN A O 1
ATOM 580 N N . GLU A 1 71 ? 4.764 4.293 -8.120 1.00 96.06 71 GLU A N 1
ATOM 581 C CA . GLU A 1 71 ? 6.075 3.674 -7.970 1.00 96.06 71 GLU A CA 1
ATOM 582 C C . GLU A 1 71 ? 6.383 2.745 -9.158 1.00 96.06 71 GLU A C 1
ATOM 584 O 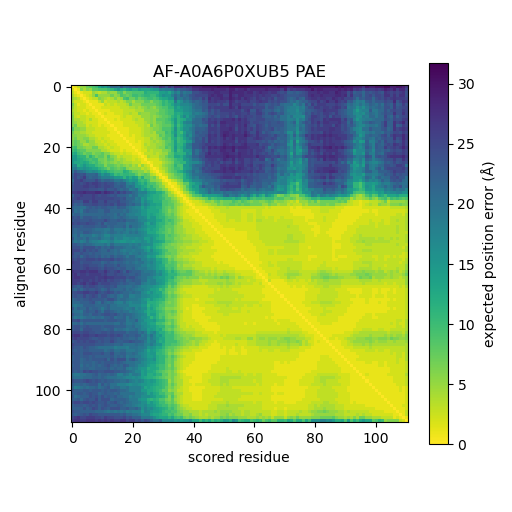O . GLU A 1 71 ? 5.526 1.962 -9.589 1.00 96.06 71 GLU A O 1
ATOM 589 N N . PRO A 1 72 ? 7.618 2.781 -9.692 1.00 95.31 72 PRO A N 1
ATOM 590 C CA . PRO A 1 72 ? 8.045 1.834 -10.709 1.00 95.31 72 PRO A CA 1
ATOM 591 C C . PRO A 1 72 ? 7.864 0.391 -10.233 1.00 95.31 72 PRO A C 1
ATOM 593 O O . PRO A 1 72 ? 8.361 0.000 -9.181 1.00 95.31 72 PRO A O 1
ATOM 596 N N . GLY A 1 73 ? 7.153 -0.403 -11.032 1.00 94.75 73 GLY A N 1
ATOM 597 C CA . GLY A 1 73 ? 6.920 -1.817 -10.746 1.00 94.75 73 GLY A CA 1
ATOM 598 C C . GLY A 1 73 ? 5.738 -2.114 -9.820 1.00 94.75 73 GLY A C 1
ATOM 599 O O . GLY A 1 73 ? 5.420 -3.291 -9.650 1.00 94.75 73 GLY A O 1
ATOM 600 N N . ASN A 1 74 ? 5.038 -1.102 -9.286 1.00 96.00 74 ASN A N 1
ATOM 601 C CA . ASN A 1 74 ? 3.709 -1.329 -8.719 1.00 96.00 74 ASN A CA 1
ATOM 602 C C . ASN A 1 74 ? 2.719 -1.638 -9.856 1.00 96.00 74 ASN A C 1
ATOM 604 O O . ASN A 1 74 ? 2.653 -0.912 -10.852 1.00 96.00 74 ASN A O 1
ATOM 608 N N . VAL A 1 75 ? 1.981 -2.740 -9.726 1.00 95.19 75 VAL A N 1
ATOM 609 C CA . VAL A 1 75 ? 0.909 -3.140 -10.653 1.00 95.19 75 VAL A CA 1
ATOM 610 C C . VAL A 1 75 ? -0.447 -2.786 -10.055 1.00 95.19 75 VAL A C 1
ATOM 612 O O . VAL A 1 75 ? -1.300 -2.210 -10.732 1.00 95.19 75 VAL A O 1
ATOM 615 N N . SER A 1 76 ? -0.638 -3.079 -8.769 1.00 94.75 76 SER A N 1
ATOM 616 C CA . SER A 1 76 ? -1.795 -2.611 -8.017 1.00 94.75 76 SER A CA 1
ATOM 617 C C . SER A 1 76 ? -1.468 -2.421 -6.538 1.00 94.75 76 SER A C 1
ATOM 619 O O . SER A 1 76 ? -0.538 -3.015 -5.987 1.00 94.75 76 SER A O 1
ATOM 621 N N . TYR A 1 77 ? -2.241 -1.552 -5.890 1.00 95.50 77 TYR A N 1
ATOM 622 C CA . TYR A 1 77 ? -2.122 -1.276 -4.465 1.00 95.50 77 TYR A CA 1
ATOM 623 C C . TYR A 1 77 ? -3.488 -0.859 -3.918 1.00 95.50 77 TYR A C 1
ATOM 625 O O . TYR A 1 77 ? -4.017 0.212 -4.257 1.00 95.50 77 TYR A O 1
ATOM 633 N N . ASN A 1 78 ? -4.089 -1.733 -3.111 1.00 95.12 78 ASN A N 1
ATOM 634 C CA . ASN A 1 78 ? -5.462 -1.591 -2.638 1.00 95.12 78 ASN A CA 1
ATOM 635 C C . ASN A 1 78 ? -5.584 -1.884 -1.142 1.00 95.12 78 ASN A C 1
ATOM 637 O O . ASN A 1 78 ? -4.932 -2.778 -0.612 1.00 95.12 78 ASN A O 1
ATOM 641 N N . LEU A 1 79 ? -6.481 -1.153 -0.479 1.00 95.50 79 LEU A N 1
ATOM 642 C CA . LEU A 1 79 ? -6.898 -1.407 0.895 1.00 95.50 79 LEU A CA 1
ATOM 643 C C . LEU A 1 79 ? -8.383 -1.753 0.904 1.00 95.50 79 LEU A C 1
ATOM 645 O O . LEU A 1 79 ? -9.220 -0.947 0.499 1.00 95.50 79 LEU A O 1
ATOM 649 N N . TYR A 1 80 ? -8.706 -2.936 1.405 1.00 96.38 80 TYR A N 1
ATOM 650 C CA . TYR A 1 80 ? -10.076 -3.402 1.564 1.00 96.38 80 TYR A CA 1
ATOM 651 C C . TYR A 1 80 ? -10.461 -3.433 3.034 1.00 96.38 80 TYR A C 1
ATOM 653 O O . TYR A 1 80 ? -9.642 -3.752 3.893 1.00 96.38 80 TYR A O 1
ATOM 661 N N . GLU A 1 81 ? -11.730 -3.175 3.324 1.00 97.38 81 GLU A N 1
ATOM 662 C CA . GLU A 1 81 ? -12.327 -3.497 4.615 1.00 97.38 81 GLU A CA 1
ATOM 663 C C . GLU A 1 81 ? -13.116 -4.804 4.503 1.00 97.38 81 GLU A C 1
ATOM 665 O O . GLU A 1 81 ? -13.864 -5.022 3.547 1.00 97.38 81 GLU A O 1
ATOM 670 N N . LYS A 1 82 ? -12.958 -5.696 5.484 1.00 97.31 82 LYS A N 1
ATOM 671 C CA . LYS A 1 82 ? -13.667 -6.973 5.509 1.00 97.31 82 LYS A CA 1
ATOM 672 C C . LYS A 1 82 ? -15.163 -6.736 5.704 1.00 97.31 82 LYS A C 1
ATOM 674 O O . LYS A 1 82 ? -15.604 -6.243 6.743 1.00 97.31 82 LYS A O 1
ATOM 679 N N . PHE A 1 83 ? -15.953 -7.210 4.746 1.00 96.31 83 PHE A N 1
ATOM 680 C CA . PHE A 1 83 ? -17.406 -7.203 4.852 1.00 96.31 83 PHE A CA 1
ATOM 681 C C . PHE A 1 83 ? -17.885 -7.921 6.127 1.00 96.31 83 PHE A C 1
ATOM 683 O O . PHE A 1 83 ? -17.402 -9.004 6.469 1.00 96.31 83 PHE A O 1
ATOM 690 N N . GLY A 1 84 ? -18.814 -7.294 6.852 1.00 96.75 84 GLY A N 1
ATOM 691 C CA . GLY A 1 84 ? -19.363 -7.814 8.109 1.00 96.75 84 GLY A CA 1
ATOM 692 C C . GLY A 1 84 ? -18.404 -7.790 9.308 1.00 96.75 84 GLY A C 1
ATOM 693 O O . GLY A 1 84 ? -18.783 -8.241 10.386 1.00 96.75 84 GLY A O 1
ATOM 694 N N . ASN A 1 85 ? -17.175 -7.278 9.167 1.00 96.12 85 ASN A N 1
ATOM 695 C CA . ASN A 1 85 ? -16.236 -7.131 10.282 1.00 96.12 85 ASN A CA 1
ATOM 696 C C . ASN A 1 85 ? -15.512 -5.776 10.218 1.00 96.12 85 ASN A C 1
ATOM 698 O O . ASN A 1 85 ? -14.367 -5.711 9.753 1.00 96.12 85 ASN A O 1
ATOM 702 N N . PRO A 1 86 ? -16.176 -4.699 10.683 1.00 95.69 86 PRO A N 1
ATOM 703 C CA . PRO A 1 86 ? -15.599 -3.368 10.664 1.00 95.69 86 PRO A CA 1
ATOM 704 C C . PRO A 1 86 ? -14.255 -3.309 11.390 1.00 95.69 86 PRO A C 1
ATOM 706 O O . PRO A 1 86 ? -14.050 -3.966 12.413 1.00 95.69 86 PRO A O 1
ATOM 709 N N . ASN A 1 87 ? -13.355 -2.466 10.890 1.00 97.69 87 ASN A N 1
ATOM 710 C CA . ASN A 1 87 ? -11.993 -2.274 11.404 1.00 97.69 87 ASN A CA 1
ATOM 711 C C . ASN A 1 87 ? -11.042 -3.460 11.169 1.00 97.69 87 ASN A C 1
ATOM 713 O O . ASN A 1 87 ? -9.936 -3.486 11.713 1.00 97.69 87 ASN A O 1
ATOM 717 N N . THR A 1 88 ? -11.447 -4.435 10.354 1.00 98.12 88 THR A N 1
ATOM 718 C CA . THR A 1 88 ? -10.543 -5.448 9.808 1.00 98.12 88 THR A CA 1
ATOM 719 C C . THR A 1 88 ? -10.220 -5.085 8.367 1.00 98.12 88 THR A C 1
ATOM 721 O O . THR A 1 88 ? -11.104 -5.124 7.515 1.00 98.12 88 THR A O 1
ATOM 724 N N . PHE A 1 89 ? -8.959 -4.775 8.090 1.00 97.56 89 PHE A N 1
ATOM 725 C CA . PHE A 1 89 ? -8.503 -4.330 6.779 1.00 97.56 89 PHE A CA 1
ATOM 726 C C . PHE A 1 89 ? -7.515 -5.309 6.141 1.00 97.56 89 PHE A C 1
ATOM 728 O O . PHE A 1 89 ? -6.848 -6.077 6.841 1.00 97.56 89 PHE A O 1
ATOM 735 N N . LEU A 1 90 ? -7.427 -5.270 4.814 1.00 97.12 90 LEU A N 1
ATOM 736 C CA . LEU A 1 90 ? -6.479 -6.019 3.997 1.00 97.12 90 LEU A CA 1
ATOM 737 C C . LEU A 1 90 ? -5.798 -5.061 3.019 1.00 97.12 90 LEU A C 1
ATOM 739 O O . LEU A 1 90 ? -6.468 -4.550 2.123 1.00 97.12 90 LEU A O 1
ATOM 743 N N . TYR A 1 91 ? -4.492 -4.860 3.172 1.00 96.06 91 TYR A N 1
ATOM 744 C CA . TYR A 1 91 ? -3.664 -4.387 2.067 1.00 96.06 91 TYR A CA 1
ATOM 745 C C . TYR A 1 91 ? -3.422 -5.546 1.107 1.00 96.06 91 TYR A C 1
ATOM 747 O O . TYR A 1 91 ? -3.078 -6.648 1.542 1.00 96.06 91 TYR A O 1
ATOM 755 N N . PHE A 1 92 ? -3.640 -5.295 -0.177 1.00 96.81 92 PHE A N 1
ATOM 756 C CA . PHE A 1 92 ? -3.371 -6.222 -1.263 1.00 96.81 92 PHE A CA 1
ATOM 757 C C . PHE A 1 92 ? -2.591 -5.478 -2.339 1.00 96.81 92 PHE A C 1
ATOM 759 O O . PHE A 1 92 ? -3.078 -4.488 -2.896 1.00 96.81 92 PHE A O 1
ATOM 766 N N . GLU A 1 93 ? -1.373 -5.937 -2.579 1.00 96.75 93 GLU A N 1
ATOM 767 C CA . GLU A 1 93 ? -0.397 -5.252 -3.412 1.00 96.75 93 GLU A CA 1
ATOM 768 C C . GLU A 1 93 ? 0.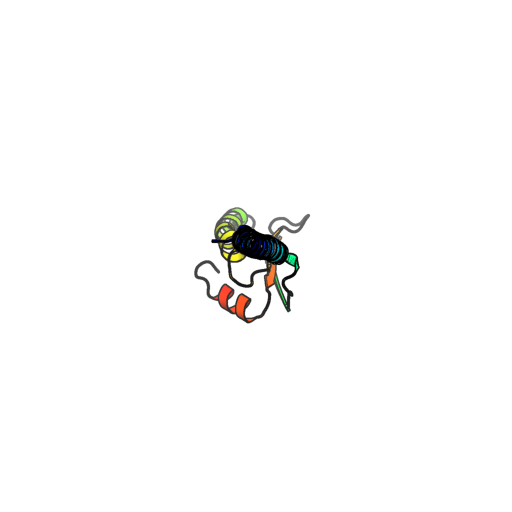189 -6.231 -4.419 1.00 96.75 93 GLU A C 1
ATOM 770 O O . GLU A 1 93 ? 0.580 -7.346 -4.063 1.00 96.75 93 GLU A O 1
ATOM 775 N N . GLU A 1 94 ? 0.274 -5.799 -5.668 1.00 97.12 94 GLU A N 1
ATOM 776 C CA . GLU A 1 94 ? 0.805 -6.583 -6.776 1.00 97.12 94 GLU A CA 1
ATOM 777 C C . GLU A 1 94 ? 2.011 -5.853 -7.356 1.00 97.12 94 GLU A C 1
ATOM 779 O O . GLU A 1 94 ? 1.948 -4.658 -7.661 1.00 97.12 94 GLU A O 1
ATOM 784 N N . TRP A 1 95 ? 3.109 -6.586 -7.500 1.00 97.31 95 TRP A N 1
ATOM 785 C CA . TRP A 1 95 ? 4.411 -6.067 -7.889 1.00 97.31 95 TRP A CA 1
ATOM 786 C C . TRP A 1 95 ? 4.982 -6.907 -9.029 1.00 97.31 95 TRP A C 1
ATOM 788 O O . TRP A 1 95 ? 4.822 -8.132 -9.059 1.00 97.31 95 TRP A O 1
ATOM 798 N N . VAL A 1 96 ? 5.667 -6.247 -9.964 1.00 96.38 96 VAL A N 1
ATOM 799 C CA . VAL A 1 96 ? 6.302 -6.937 -11.100 1.00 96.38 96 VAL A CA 1
ATOM 800 C C . VAL A 1 96 ? 7.400 -7.898 -10.643 1.00 96.38 96 VAL A C 1
ATOM 802 O O . VAL A 1 96 ? 7.545 -8.975 -11.212 1.00 96.38 96 VAL A O 1
ATOM 805 N N . ASP A 1 97 ? 8.123 -7.550 -9.575 1.00 95.94 97 ASP A N 1
ATOM 806 C CA . ASP A 1 97 ? 9.218 -8.336 -9.013 1.00 95.94 97 ASP A CA 1
ATOM 807 C C . ASP A 1 97 ? 9.489 -7.991 -7.530 1.00 95.94 97 ASP A C 1
ATOM 809 O O . ASP A 1 97 ? 8.770 -7.220 -6.881 1.00 95.94 97 ASP A O 1
ATOM 813 N N . ARG A 1 98 ? 10.524 -8.617 -6.958 1.00 95.75 98 ARG A N 1
ATOM 814 C CA . ARG A 1 98 ? 10.929 -8.416 -5.560 1.00 95.75 98 ARG A CA 1
ATOM 815 C C . ARG A 1 98 ? 11.707 -7.116 -5.366 1.00 95.75 98 ARG A C 1
ATOM 817 O O . ARG A 1 98 ? 11.660 -6.535 -4.282 1.00 95.75 98 ARG A O 1
ATOM 824 N N . GLU A 1 99 ? 12.423 -6.660 -6.376 1.00 97.31 99 GLU A N 1
ATOM 825 C CA . GLU A 1 99 ? 13.230 -5.446 -6.380 1.00 97.31 99 GLU A CA 1
ATOM 826 C C . GLU A 1 99 ? 12.348 -4.195 -6.259 1.00 97.31 99 GLU A C 1
ATOM 828 O O . GLU A 1 99 ? 12.660 -3.297 -5.465 1.00 97.31 99 GLU A O 1
ATOM 833 N N . ALA A 1 100 ? 11.213 -4.172 -6.960 1.00 97.06 100 ALA A N 1
ATOM 834 C CA . ALA A 1 100 ? 10.186 -3.140 -6.867 1.00 97.06 100 ALA A CA 1
ATOM 835 C C . ALA A 1 100 ? 9.611 -3.067 -5.447 1.00 97.06 100 ALA A C 1
ATOM 837 O O . ALA A 1 100 ? 9.670 -2.011 -4.815 1.00 97.06 100 ALA A O 1
ATOM 838 N N . LEU A 1 101 ? 9.188 -4.204 -4.877 1.00 97.00 101 LEU A N 1
ATOM 839 C CA . LEU A 1 101 ? 8.717 -4.249 -3.488 1.00 97.00 101 LEU A CA 1
ATOM 840 C C . LEU A 1 101 ? 9.809 -3.810 -2.492 1.00 97.00 101 LEU A C 1
ATOM 842 O O . LEU A 1 101 ? 9.549 -3.061 -1.555 1.00 97.00 101 L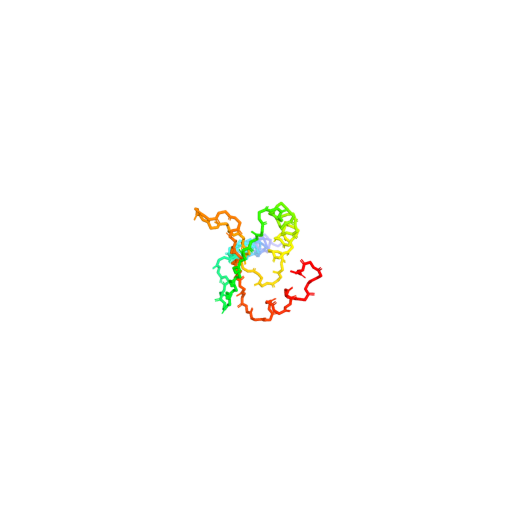EU A O 1
ATOM 846 N N . ASN A 1 102 ? 11.058 -4.237 -2.673 1.00 97.31 102 ASN A N 1
ATOM 847 C CA . ASN A 1 102 ? 12.150 -3.829 -1.784 1.00 97.31 102 ASN A CA 1
ATOM 848 C C . ASN A 1 102 ? 12.417 -2.315 -1.837 1.00 97.31 102 ASN A C 1
ATOM 850 O O . ASN A 1 102 ? 12.888 -1.739 -0.854 1.00 97.31 102 ASN A O 1
ATOM 854 N N . SER A 1 103 ? 12.164 -1.682 -2.982 1.00 97.31 103 SER A N 1
ATOM 855 C CA . SER A 1 103 ? 12.278 -0.232 -3.161 1.00 97.31 103 SER A CA 1
ATOM 856 C C . SER A 1 103 ? 11.114 0.502 -2.497 1.00 97.31 103 SER A C 1
ATOM 858 O O . SER A 1 103 ? 11.338 1.515 -1.830 1.00 97.31 103 SER A O 1
ATOM 860 N N . HIS A 1 104 ? 9.908 -0.056 -2.609 1.00 96.00 104 HIS A N 1
ATOM 861 C CA . HIS A 1 104 ? 8.708 0.408 -1.920 1.00 96.00 104 HIS A CA 1
ATOM 862 C C . HIS A 1 104 ? 8.884 0.440 -0.402 1.00 96.00 104 HIS A C 1
ATOM 864 O O . HIS A 1 104 ? 8.710 1.478 0.230 1.00 96.00 104 HIS A O 1
ATOM 870 N N . LEU A 1 105 ? 9.359 -0.658 0.192 1.00 94.44 105 LEU A N 1
ATOM 871 C CA . LEU A 1 105 ? 9.537 -0.788 1.647 1.00 94.44 105 LEU A CA 1
ATOM 872 C C . LEU A 1 105 ? 10.563 0.188 2.258 1.00 94.44 105 LEU A C 1
ATOM 874 O O . LEU A 1 105 ? 10.706 0.246 3.477 1.00 94.44 105 LEU A O 1
ATOM 878 N N . LYS A 1 106 ? 11.295 0.946 1.432 1.00 95.75 106 LYS A N 1
ATOM 879 C CA . LYS A 1 106 ? 12.250 1.983 1.857 1.00 95.75 106 LYS A CA 1
ATOM 880 C C . LYS A 1 106 ? 11.699 3.401 1.717 1.00 95.75 106 LYS A C 1
ATOM 882 O O . LYS A 1 106 ? 12.389 4.354 2.082 1.00 95.75 106 LYS A O 1
ATOM 887 N N . GLN A 1 107 ? 10.508 3.567 1.147 1.00 93.62 107 GLN A N 1
ATOM 888 C CA . GLN A 1 107 ? 9.925 4.884 0.931 1.00 93.62 107 GLN A CA 1
ATOM 889 C C . GLN A 1 107 ? 9.567 5.545 2.273 1.00 93.62 107 GLN A C 1
ATOM 891 O O . GLN A 1 107 ? 9.042 4.887 3.170 1.00 93.62 107 GLN A O 1
ATOM 896 N N . PRO A 1 108 ? 9.776 6.866 2.422 1.00 90.19 108 PRO A N 1
ATOM 897 C CA . PRO A 1 108 ? 9.598 7.567 3.700 1.00 90.19 108 PRO A CA 1
ATOM 898 C C . PRO A 1 108 ? 8.134 7.677 4.155 1.00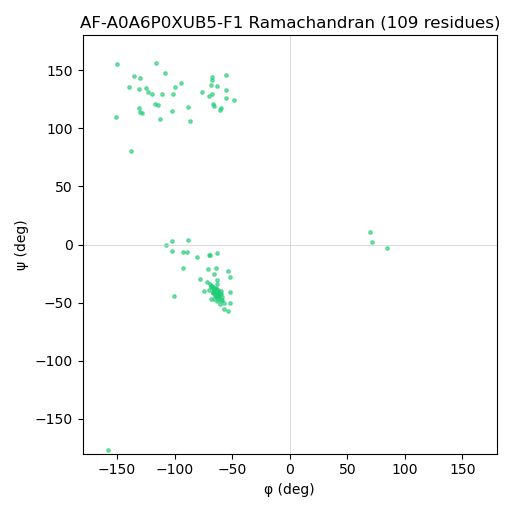 90.19 108 PRO A C 1
ATOM 900 O O . PRO A 1 108 ? 7.864 8.150 5.254 1.00 90.19 108 PRO A O 1
ATOM 903 N N . TYR A 1 109 ? 7.188 7.307 3.290 1.00 86.75 109 TYR A N 1
ATOM 904 C CA . TYR A 1 109 ? 5.751 7.294 3.564 1.00 86.75 109 TYR A CA 1
ATOM 905 C C . TYR A 1 109 ? 5.208 5.885 3.843 1.00 86.75 109 TYR A C 1
ATOM 907 O O . TYR A 1 109 ? 4.007 5.740 4.061 1.00 86.75 109 TYR A O 1
ATOM 915 N N . ILE A 1 110 ? 6.071 4.868 3.868 1.00 84.69 110 ILE A N 1
ATOM 916 C CA . ILE A 1 110 ? 5.736 3.533 4.366 1.00 84.69 110 ILE A CA 1
ATOM 917 C C . ILE A 1 110 ? 6.025 3.526 5.861 1.00 84.69 110 ILE A C 1
ATOM 919 O O . ILE A 1 110 ? 7.142 3.819 6.285 1.00 84.69 110 ILE A O 1
ATOM 923 N N . THR A 1 111 ? 4.969 3.306 6.648 1.00 62.25 111 THR A N 1
ATOM 924 C CA . THR A 1 111 ? 4.944 3.500 8.107 1.00 62.25 111 THR A CA 1
ATOM 925 C C . THR A 1 111 ? 4.521 2.228 8.820 1.00 62.25 111 THR A C 1
ATOM 927 O O . THR A 1 111 ? 3.609 1.547 8.298 1.00 62.25 111 THR A O 1
#

Radius of gyration: 25.38 Å; Cα contacts (8 Å, |Δi|>4): 116; chains: 1; bounding box: 34×32×84 Å

pLDDT: mean 87.14, std 12.32, range [55.28, 98.31]

Foldseek 3Di:
DDPVVVVVVVVVVVVVVVVVVVVVVVVVVPPDDLVPQAFPDKDKDKFQDDPVCVVVVVVLVVVLQVVLCPQPFWSHWDKDADPPRPRIIMIITTGSDPVSVVVSCPDPSND

Solvent-accessible surface area (backbone atoms only — not comparable to full-atom values): 6501 Å² total; per-residue (Å²): 132,59,74,68,59,56,51,51,52,52,51,52,52,50,52,51,51,48,50,54,51,53,50,50,54,49,56,61,72,63,57,78,55,77,84,72,58,64,70,70,36,76,50,79,48,78,45,79,51,56,77,96,45,44,68,61,50,55,59,66,48,54,72,38,49,68,54,48,60,67,38,74,45,45,66,45,71,46,80,45,72,45,86,98,38,86,53,30,35,37,41,44,35,34,19,43,37,70,67,35,50,60,53,52,77,66,38,93,72,62,128

Mean predicted aligned error: 11.06 Å